Protein AF-A0A380P9A2-F1 (afdb_monomer_lite)

pLDDT: mean 76.88, std 15.72, range [39.28, 92.31]

Sequence (111 aa):
MNQDIEVSKNNRIVGNEVVVRAFFMQLMRYYHAQIETTIIQSTPQDHLVTDQLVDKLLDIYGLTQDMTNERVISLQVLIWLIRVQNGHYLHDQDLPHIWLMQPTGLRPINN

Structure (mmCIF, N/CA/C/O backbone):
data_AF-A0A380P9A2-F1
#
_entry.id   AF-A0A380P9A2-F1
#
loop_
_atom_site.group_PDB
_atom_site.id
_atom_site.type_symbol
_atom_site.label_atom_id
_atom_site.label_alt_id
_atom_site.label_comp_id
_atom_site.label_asym_id
_atom_site.label_entity_id
_atom_site.label_seq_id
_atom_site.pdbx_PDB_ins_code
_atom_site.Cartn_x
_atom_site.Cartn_y
_atom_site.Cartn_z
_atom_site.occupancy
_atom_site.B_iso_or_equiv
_atom_site.auth_seq_id
_atom_site.auth_comp_id
_atom_site.auth_asym_id
_atom_site.auth_atom_id
_atom_site.pdbx_PDB_model_num
ATOM 1 N N . MET A 1 1 ? 19.191 -15.157 -10.981 1.00 39.28 1 MET A N 1
ATOM 2 C CA . MET A 1 1 ? 19.409 -14.283 -9.811 1.00 39.28 1 MET A CA 1
ATOM 3 C C . MET A 1 1 ? 18.036 -13.796 -9.384 1.00 39.28 1 MET A C 1
ATOM 5 O O . MET A 1 1 ? 17.404 -13.127 -10.184 1.00 39.28 1 MET A O 1
ATOM 9 N N . ASN A 1 2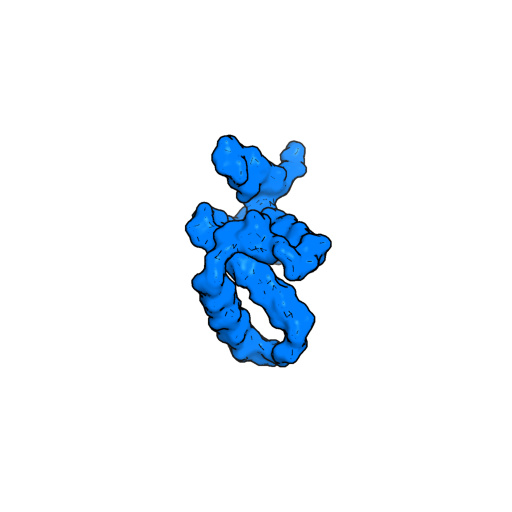 ? 17.549 -14.221 -8.212 1.00 47.56 2 ASN A N 1
ATOM 10 C CA . ASN A 1 2 ? 16.294 -13.740 -7.620 1.00 47.56 2 ASN A CA 1
ATOM 11 C C . ASN A 1 2 ? 16.520 -12.319 -7.110 1.00 47.56 2 ASN A C 1
ATOM 13 O O . ASN A 1 2 ? 17.111 -12.147 -6.044 1.00 47.56 2 ASN A O 1
ATOM 17 N N . GLN A 1 3 ? 16.108 -11.312 -7.868 1.00 55.16 3 GLN A N 1
ATOM 18 C CA . GLN A 1 3 ? 15.928 -9.977 -7.311 1.00 55.16 3 GLN A CA 1
ATOM 19 C C . GLN A 1 3 ? 14.428 -9.717 -7.258 1.00 55.16 3 GLN A C 1
ATOM 21 O O . GLN A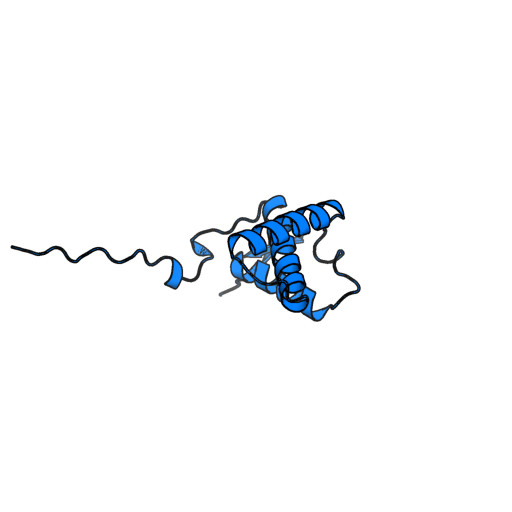 1 3 ? 13.812 -9.339 -8.244 1.00 55.16 3 GLN A O 1
ATOM 26 N N . ASP A 1 4 ? 13.835 -9.988 -6.095 1.00 77.75 4 ASP A N 1
ATOM 27 C CA . ASP A 1 4 ? 12.395 -9.814 -5.872 1.00 77.75 4 ASP A CA 1
ATOM 28 C C . ASP A 1 4 ? 11.993 -8.325 -5.805 1.00 77.75 4 ASP A C 1
ATOM 30 O O . ASP A 1 4 ? 10.808 -7.999 -5.895 1.00 77.75 4 ASP A O 1
ATOM 34 N N . ILE A 1 5 ? 12.976 -7.421 -5.665 1.00 86.19 5 ILE A N 1
ATOM 35 C CA . ILE A 1 5 ? 12.826 -5.960 -5.660 1.00 86.19 5 ILE A CA 1
ATOM 36 C C . ILE A 1 5 ? 13.978 -5.314 -6.442 1.00 86.19 5 ILE A C 1
ATOM 38 O O . ILE A 1 5 ? 15.144 -5.650 -6.236 1.00 86.19 5 ILE A O 1
ATOM 42 N N . GLU A 1 6 ? 13.652 -4.315 -7.261 1.00 89.06 6 GLU A N 1
ATOM 43 C CA . GLU A 1 6 ? 14.584 -3.511 -8.048 1.00 89.06 6 GLU A CA 1
ATOM 44 C C . GLU A 1 6 ? 14.209 -2.016 -8.023 1.00 89.06 6 GLU A C 1
ATOM 46 O O . GLU A 1 6 ? 13.062 -1.635 -7.770 1.00 89.06 6 GLU A O 1
ATOM 51 N N . VAL A 1 7 ? 15.178 -1.146 -8.335 1.00 86.50 7 VAL A N 1
ATOM 52 C CA . VAL A 1 7 ? 14.937 0.283 -8.588 1.00 86.50 7 VAL A CA 1
ATOM 53 C C . VAL A 1 7 ? 14.977 0.526 -10.093 1.00 86.50 7 VAL A C 1
ATOM 55 O O . VAL A 1 7 ? 16.009 0.376 -10.744 1.00 86.50 7 VAL A O 1
ATOM 58 N N . SER A 1 8 ? 13.836 0.910 -10.653 1.00 83.88 8 SER A N 1
ATOM 59 C CA . SER A 1 8 ? 13.704 1.241 -12.071 1.00 83.88 8 SER A CA 1
ATOM 60 C C . SER A 1 8 ? 14.445 2.534 -12.440 1.00 83.88 8 SER A C 1
ATOM 62 O O . SER A 1 8 ? 14.745 3.373 -11.592 1.00 83.88 8 SER A O 1
ATOM 64 N N . LYS A 1 9 ? 14.645 2.758 -13.746 1.00 82.75 9 LYS A N 1
ATOM 65 C CA . LYS A 1 9 ? 15.294 3.966 -14.300 1.00 82.75 9 LYS A CA 1
ATOM 66 C C . LYS A 1 9 ? 14.618 5.286 -13.907 1.00 82.75 9 LYS A C 1
ATOM 68 O O . LYS A 1 9 ? 15.258 6.328 -13.946 1.00 82.75 9 LYS A O 1
ATOM 73 N N . ASN A 1 10 ? 13.344 5.236 -13.518 1.00 80.88 10 ASN A N 1
ATOM 74 C CA . ASN A 1 10 ? 12.575 6.398 -13.072 1.00 80.88 10 ASN A CA 1
ATOM 75 C C . ASN A 1 10 ? 12.583 6.544 -11.540 1.00 80.88 10 ASN A C 1
ATOM 77 O O . ASN A 1 10 ? 11.677 7.160 -10.984 1.00 80.88 10 ASN A O 1
ATOM 81 N N . ASN A 1 11 ? 13.558 5.934 -10.856 1.00 80.56 11 ASN A N 1
ATOM 82 C CA . ASN A 1 11 ? 13.687 5.903 -9.397 1.00 80.56 11 ASN A CA 1
ATOM 83 C C . ASN A 1 11 ? 12.449 5.345 -8.675 1.00 80.56 11 ASN A C 1
ATOM 85 O O . ASN A 1 11 ? 12.128 5.758 -7.563 1.00 80.56 11 ASN A O 1
ATOM 89 N N . ARG A 1 12 ? 11.741 4.396 -9.301 1.00 82.00 12 ARG A N 1
ATOM 90 C CA . ARG A 1 12 ? 10.607 3.691 -8.678 1.00 82.00 12 ARG A CA 1
ATOM 91 C C . ARG A 1 12 ? 11.018 2.303 -8.226 1.00 82.00 12 ARG A C 1
ATOM 93 O O . ARG A 1 12 ? 11.682 1.605 -8.991 1.00 82.00 12 ARG A O 1
ATOM 100 N N . ILE A 1 13 ? 10.551 1.900 -7.050 1.00 86.88 13 ILE A N 1
ATOM 101 C CA . ILE A 1 13 ? 10.692 0.532 -6.545 1.00 86.88 13 ILE A CA 1
ATOM 102 C C . ILE A 1 13 ? 9.674 -0.368 -7.258 1.00 86.88 13 ILE A C 1
ATOM 104 O O . ILE A 1 13 ? 8.464 -0.110 -7.209 1.00 86.88 13 ILE A O 1
ATOM 108 N N . VAL A 1 14 ? 10.175 -1.400 -7.932 1.00 87.81 14 VAL A N 1
ATOM 109 C CA . VAL A 1 14 ? 9.417 -2.384 -8.720 1.00 87.81 14 VAL A CA 1
ATOM 110 C C . VAL A 1 14 ? 9.867 -3.796 -8.353 1.00 87.81 14 VAL A C 1
ATOM 112 O O . VAL A 1 14 ? 10.926 -3.966 -7.759 1.00 87.81 14 VAL A O 1
ATOM 115 N N . GLY A 1 15 ? 9.073 -4.807 -8.683 1.00 89.81 15 GLY A N 1
ATOM 116 C CA . GLY A 1 15 ? 9.377 -6.198 -8.363 1.00 89.81 15 GLY A CA 1
ATOM 117 C C . GLY A 1 15 ? 8.100 -6.986 -8.120 1.00 89.81 15 GLY A C 1
ATOM 118 O O . GLY A 1 15 ? 7.024 -6.554 -8.534 1.00 89.81 15 GLY A O 1
ATOM 119 N N . ASN A 1 16 ? 8.219 -8.112 -7.422 1.00 91.94 16 ASN A N 1
ATOM 120 C CA . ASN A 1 16 ? 7.057 -8.858 -6.949 1.00 91.94 16 ASN A CA 1
ATOM 121 C C . ASN A 1 16 ? 6.273 -7.987 -5.953 1.00 91.94 16 ASN A C 1
ATOM 123 O O . ASN A 1 16 ? 6.817 -7.576 -4.923 1.00 91.94 16 ASN A O 1
ATOM 127 N N . GLU A 1 17 ? 4.997 -7.702 -6.224 1.00 92.00 17 GLU A N 1
ATOM 128 C CA . GLU A 1 17 ? 4.261 -6.728 -5.409 1.00 92.00 17 GLU A CA 1
ATOM 129 C C . GLU A 1 17 ? 3.984 -7.186 -3.974 1.00 92.00 17 GLU A C 1
ATOM 131 O O . 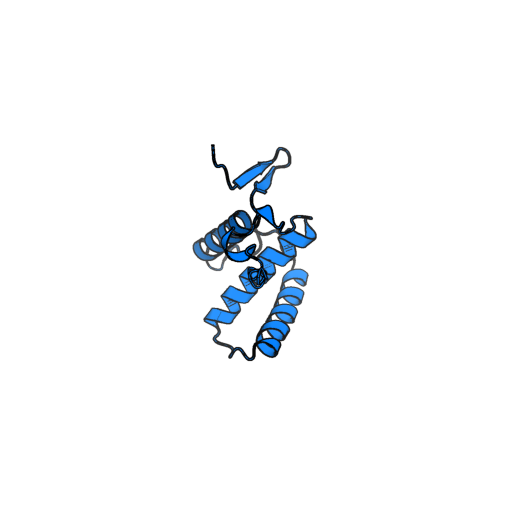GLU A 1 17 ? 3.889 -6.340 -3.082 1.00 92.00 17 GLU A O 1
ATOM 136 N N . VAL A 1 18 ? 3.904 -8.493 -3.699 1.00 90.75 18 VAL A N 1
ATOM 137 C CA . VAL A 1 18 ? 3.821 -8.991 -2.314 1.00 90.75 18 VAL A CA 1
ATOM 138 C C . VAL A 1 18 ? 5.090 -8.611 -1.558 1.00 90.75 18 VAL A C 1
ATOM 140 O O . VAL A 1 18 ? 5.019 -8.070 -0.450 1.00 90.75 18 VAL A O 1
ATOM 143 N N . VAL A 1 19 ? 6.248 -8.841 -2.177 1.00 90.69 19 VAL A N 1
ATOM 144 C CA . VAL A 1 19 ? 7.557 -8.564 -1.577 1.00 90.69 19 VAL A CA 1
ATOM 145 C C . VAL A 1 19 ? 7.785 -7.058 -1.431 1.00 90.69 19 VAL A C 1
ATOM 147 O O . VAL A 1 19 ? 8.206 -6.605 -0.367 1.00 90.69 19 VAL A O 1
ATOM 150 N N . VAL A 1 20 ? 7.420 -6.255 -2.435 1.00 90.69 20 VAL A N 1
ATOM 151 C CA . VAL A 1 20 ? 7.526 -4.788 -2.373 1.00 90.69 20 VAL A CA 1
ATOM 152 C C . VAL A 1 20 ? 6.630 -4.201 -1.275 1.00 90.69 20 VAL A C 1
ATOM 154 O O . VAL A 1 20 ? 7.083 -3.369 -0.486 1.00 90.69 20 VAL A O 1
ATOM 157 N N . ARG A 1 21 ? 5.370 -4.641 -1.164 1.00 91.00 21 ARG A N 1
ATOM 158 C CA . ARG A 1 21 ? 4.459 -4.179 -0.098 1.00 91.00 21 ARG A CA 1
ATOM 159 C C . ARG A 1 21 ? 4.980 -4.562 1.288 1.00 91.00 21 ARG A C 1
ATOM 161 O O . ARG A 1 21 ? 4.938 -3.737 2.200 1.00 91.00 21 ARG A O 1
ATOM 168 N N . ALA A 1 22 ? 5.507 -5.777 1.446 1.00 89.75 22 ALA A N 1
ATOM 169 C CA . ALA A 1 22 ? 6.123 -6.222 2.694 1.00 89.75 22 ALA A CA 1
ATOM 170 C C . ALA A 1 22 ? 7.379 -5.406 3.045 1.00 89.75 22 ALA A C 1
ATOM 172 O O . ALA A 1 22 ? 7.567 -5.044 4.206 1.00 89.75 22 ALA A O 1
ATOM 173 N N . PHE A 1 23 ? 8.202 -5.062 2.051 1.00 88.56 23 PHE A N 1
ATOM 174 C CA . PHE A 1 23 ? 9.360 -4.188 2.231 1.00 88.56 23 PHE A CA 1
ATOM 175 C C . PHE A 1 23 ? 8.955 -2.825 2.805 1.00 88.56 23 PHE A C 1
ATOM 177 O O . PHE A 1 23 ? 9.503 -2.415 3.829 1.00 88.56 23 PHE A O 1
ATOM 184 N N . PHE A 1 24 ? 7.948 -2.162 2.223 1.00 86.94 24 PHE A N 1
ATOM 185 C CA . PHE A 1 24 ? 7.444 -0.895 2.763 1.00 86.94 24 PHE A CA 1
ATOM 186 C C . PHE A 1 24 ? 6.877 -1.055 4.177 1.00 86.94 24 PHE A C 1
ATOM 188 O O . PHE A 1 24 ? 7.202 -0.248 5.042 1.00 86.94 24 PHE A O 1
ATOM 195 N N . MET A 1 25 ? 6.110 -2.115 4.455 1.00 87.50 25 MET A N 1
ATOM 196 C CA . MET A 1 25 ? 5.603 -2.375 5.810 1.00 87.50 25 MET A CA 1
ATOM 197 C C . MET A 1 25 ? 6.733 -2.448 6.841 1.00 87.50 25 MET A C 1
ATOM 199 O O . MET A 1 25 ? 6.638 -1.833 7.903 1.00 87.50 25 MET A O 1
ATOM 203 N N . GLN A 1 26 ? 7.812 -3.177 6.543 1.00 85.62 26 GLN A N 1
ATOM 204 C CA . GLN A 1 26 ? 8.928 -3.314 7.483 1.00 85.62 26 GLN A CA 1
ATOM 205 C C . GLN A 1 26 ? 9.713 -2.018 7.648 1.00 85.62 26 GLN A C 1
ATOM 207 O O . GLN A 1 26 ? 10.077 -1.666 8.769 1.00 85.62 26 GLN A O 1
ATOM 212 N N . LEU A 1 27 ? 9.928 -1.288 6.555 1.00 82.75 27 LEU A N 1
ATOM 213 C CA . LEU A 1 27 ? 10.588 0.010 6.592 1.00 82.75 27 LEU A CA 1
ATOM 214 C C . LEU A 1 27 ? 9.816 0.979 7.504 1.00 82.75 27 LEU A C 1
ATOM 216 O O . LEU A 1 27 ? 10.389 1.571 8.414 1.00 82.75 27 LEU A O 1
ATOM 220 N N . MET A 1 28 ? 8.499 1.074 7.330 1.00 78.69 28 MET A N 1
ATOM 221 C CA . MET A 1 28 ? 7.646 1.980 8.103 1.00 78.69 28 MET A CA 1
ATOM 222 C C . MET A 1 28 ? 7.547 1.590 9.579 1.00 78.69 28 MET A C 1
ATOM 224 O O . MET A 1 28 ? 7.573 2.461 10.447 1.00 78.69 28 MET A O 1
ATOM 228 N N . ARG A 1 29 ? 7.510 0.286 9.887 1.00 76.75 29 ARG A N 1
ATOM 229 C CA . ARG A 1 29 ? 7.607 -0.191 11.275 1.00 76.75 29 ARG A CA 1
ATOM 230 C C . ARG A 1 29 ? 8.954 0.161 11.901 1.00 76.75 29 ARG A C 1
ATOM 232 O O . ARG A 1 29 ? 8.988 0.515 13.068 1.00 76.75 29 ARG A O 1
ATOM 239 N N . TYR A 1 30 ? 10.056 0.095 11.156 1.00 72.81 30 TYR A N 1
ATOM 240 C CA . TYR A 1 30 ? 11.384 0.405 11.693 1.00 72.81 30 TYR A CA 1
ATOM 241 C 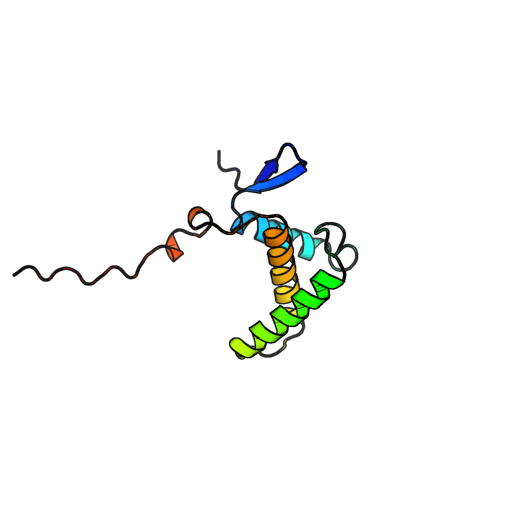C . TYR A 1 30 ? 11.569 1.899 12.006 1.00 72.81 30 TYR A C 1
ATOM 243 O O . TYR A 1 30 ? 12.153 2.245 13.030 1.00 72.81 30 TYR A O 1
ATOM 251 N N . TYR A 1 31 ? 11.034 2.791 11.167 1.00 67.00 31 TYR A N 1
ATOM 252 C CA . TYR A 1 31 ? 11.165 4.247 11.329 1.00 67.00 31 TYR A CA 1
ATOM 253 C C . TYR A 1 31 ? 10.091 4.898 12.226 1.00 67.00 31 TYR A C 1
ATOM 255 O O . TYR A 1 31 ? 9.937 6.117 12.177 1.00 67.00 31 TYR A O 1
ATOM 263 N N . HIS A 1 32 ? 9.368 4.102 13.029 1.00 56.06 32 HIS A N 1
ATOM 264 C CA . HIS A 1 32 ? 8.345 4.490 14.016 1.00 56.06 32 HIS A CA 1
ATOM 265 C C . HIS A 1 32 ? 8.112 6.015 14.203 1.00 56.06 32 HIS A C 1
ATOM 267 O O . HIS A 1 32 ? 8.879 6.709 14.870 1.00 56.06 32 HIS A O 1
ATOM 273 N N . ALA A 1 33 ? 6.963 6.494 13.710 1.00 51.56 33 ALA A N 1
ATOM 274 C CA . ALA A 1 33 ? 6.206 7.649 14.218 1.00 51.56 33 ALA A CA 1
ATOM 275 C C . ALA A 1 33 ? 6.658 9.101 13.925 1.00 51.56 33 ALA A C 1
ATOM 277 O O . ALA A 1 33 ? 5.952 10.012 14.351 1.00 51.56 33 ALA A O 1
ATOM 278 N N . GLN A 1 34 ? 7.740 9.382 13.186 1.00 46.16 34 GLN A N 1
ATOM 279 C CA . GLN A 1 34 ? 8.065 10.783 12.809 1.00 46.16 34 GLN A CA 1
ATOM 280 C C . GLN A 1 34 ? 8.130 11.068 11.302 1.00 46.16 34 GLN A C 1
ATOM 282 O O . GLN A 1 34 ? 8.110 12.231 10.908 1.00 46.16 34 GLN A O 1
ATOM 287 N N . ILE A 1 35 ? 8.172 10.037 10.451 1.00 50.16 35 ILE A N 1
ATOM 288 C CA . ILE A 1 35 ? 8.373 10.181 8.996 1.00 50.16 35 ILE A CA 1
ATOM 289 C C . ILE A 1 35 ? 7.366 9.300 8.224 1.00 50.16 35 ILE A C 1
ATOM 291 O O . ILE A 1 35 ? 7.669 8.734 7.176 1.00 50.16 35 ILE A O 1
ATOM 295 N N . GLU A 1 36 ? 6.145 9.145 8.751 1.00 49.34 36 GLU A N 1
ATOM 296 C CA . GLU A 1 36 ? 5.111 8.282 8.147 1.00 49.34 36 GLU A CA 1
ATOM 297 C C . GLU A 1 36 ? 4.655 8.737 6.745 1.00 49.34 36 GLU A C 1
ATOM 299 O O . GLU A 1 36 ? 4.091 7.950 5.993 1.00 49.34 36 GLU A O 1
ATOM 304 N N . THR A 1 37 ? 4.944 9.978 6.348 1.00 50.38 37 THR A N 1
ATOM 305 C CA . THR A 1 37 ? 4.451 10.570 5.090 1.00 50.38 37 THR A CA 1
ATOM 306 C C . THR A 1 37 ? 5.541 10.867 4.062 1.00 50.38 37 THR A C 1
ATOM 308 O O . THR A 1 37 ? 5.249 11.308 2.953 1.00 50.38 37 THR A O 1
ATOM 311 N N . THR A 1 38 ? 6.822 10.686 4.407 1.00 52.97 38 THR A N 1
ATOM 312 C CA . THR A 1 38 ? 7.923 11.082 3.504 1.00 52.97 38 THR A CA 1
ATOM 313 C C . THR A 1 38 ? 8.424 9.922 2.653 1.00 52.97 38 THR A C 1
ATOM 315 O O . THR A 1 38 ? 8.897 10.136 1.539 1.00 52.97 38 THR A O 1
ATOM 318 N N . ILE A 1 39 ? 8.312 8.691 3.159 1.00 58.78 39 ILE A N 1
ATOM 319 C CA . ILE A 1 39 ? 8.751 7.486 2.444 1.00 58.78 39 ILE A CA 1
ATOM 320 C C . ILE A 1 39 ? 7.669 7.030 1.462 1.00 58.78 39 ILE A C 1
ATOM 322 O O . ILE A 1 39 ? 7.940 6.791 0.286 1.00 58.78 39 ILE A O 1
ATOM 326 N N . ILE A 1 40 ? 6.436 6.922 1.947 1.00 66.19 40 ILE A N 1
ATOM 327 C CA . ILE A 1 40 ? 5.259 6.710 1.119 1.00 66.19 40 ILE A CA 1
ATOM 328 C C . ILE A 1 40 ? 4.715 8.111 0.911 1.00 66.19 40 ILE A C 1
ATOM 330 O O . ILE A 1 40 ? 4.289 8.723 1.880 1.00 66.19 40 ILE A O 1
ATOM 334 N N . GLN A 1 41 ? 4.820 8.654 -0.297 1.00 72.25 41 GLN A N 1
ATOM 335 C CA . GLN A 1 41 ? 4.390 10.017 -0.622 1.00 72.25 41 GLN A CA 1
ATOM 336 C C . GLN A 1 41 ? 2.853 10.143 -0.532 1.00 72.25 41 GLN A C 1
ATOM 338 O O . GLN A 1 41 ? 2.184 10.289 -1.550 1.00 72.25 41 GLN A O 1
ATOM 343 N N . SER A 1 42 ? 2.291 10.012 0.671 1.00 77.88 42 SER A N 1
ATOM 344 C CA . SER A 1 42 ? 0.861 10.040 0.958 1.00 77.88 42 SER A CA 1
ATOM 345 C C . SER A 1 42 ? 0.396 11.454 1.276 1.00 77.88 42 SER A C 1
ATOM 347 O O . SER A 1 42 ? 1.125 12.286 1.823 1.00 77.88 42 SER A O 1
ATOM 349 N N . THR A 1 43 ? -0.857 11.732 0.937 1.00 84.81 43 THR A N 1
ATOM 350 C CA . THR A 1 43 ? -1.536 12.986 1.258 1.00 84.81 43 THR A CA 1
ATOM 351 C C . THR A 1 43 ? -2.478 12.799 2.451 1.00 84.81 43 THR A C 1
ATOM 353 O O . THR A 1 43 ? -2.916 11.679 2.716 1.00 84.81 43 THR A O 1
ATOM 356 N N . PRO A 1 44 ? -2.887 13.875 3.152 1.00 84.81 44 PRO A N 1
ATOM 357 C CA . PRO A 1 44 ? -3.922 13.788 4.189 1.00 84.81 44 PRO A CA 1
ATOM 358 C C . PRO A 1 44 ? -5.228 13.142 3.701 1.00 84.81 44 PRO A C 1
ATOM 360 O O . PRO A 1 44 ? -5.911 12.469 4.468 1.00 84.81 44 PRO A O 1
ATOM 363 N N . GLN A 1 45 ? -5.558 13.305 2.415 1.00 88.56 45 GLN A N 1
ATOM 364 C CA . GLN A 1 45 ? -6.723 12.663 1.814 1.00 88.56 45 GLN A CA 1
ATOM 365 C C . GLN A 1 45 ? -6.564 11.138 1.741 1.00 88.56 45 GLN A C 1
ATOM 367 O O . GLN A 1 45 ? -7.536 10.421 1.965 1.00 88.56 45 GLN A O 1
ATOM 372 N N . ASP A 1 46 ? -5.359 10.632 1.473 1.00 89.06 46 ASP A N 1
ATOM 373 C CA . ASP A 1 46 ? -5.096 9.189 1.441 1.00 89.06 46 ASP A CA 1
ATOM 374 C C . ASP A 1 46 ? -5.243 8.562 2.829 1.00 89.06 46 ASP A C 1
ATOM 376 O O . ASP A 1 46 ? -5.757 7.452 2.945 1.00 89.06 46 ASP A O 1
ATOM 380 N N . HIS A 1 47 ? -4.870 9.290 3.885 1.00 86.62 47 HIS A N 1
ATOM 381 C CA . HIS A 1 47 ? -5.116 8.865 5.265 1.00 86.62 47 HIS A CA 1
ATOM 382 C C . HIS A 1 47 ? -6.619 8.787 5.568 1.00 86.62 47 HIS A C 1
ATOM 384 O O . HIS A 1 47 ? -7.087 7.748 6.016 1.00 86.62 47 HIS A O 1
ATOM 390 N N . LEU A 1 48 ? -7.400 9.812 5.203 1.00 89.81 48 LEU A N 1
ATOM 391 C CA . LEU A 1 48 ? -8.860 9.789 5.376 1.00 89.81 48 LEU A CA 1
ATOM 392 C C . LEU A 1 48 ?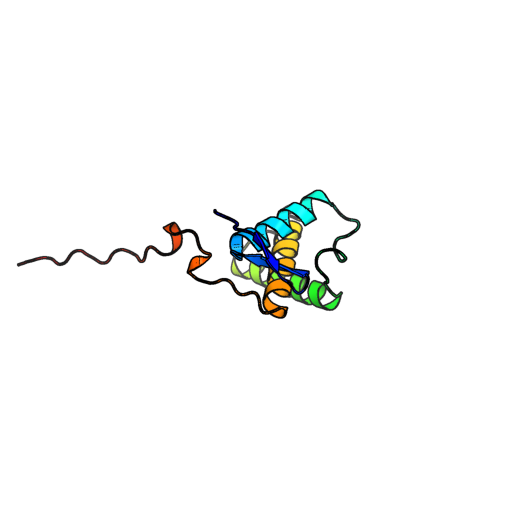 -9.529 8.624 4.631 1.00 89.81 48 LEU A C 1
ATOM 394 O O . LEU A 1 48 ? -10.433 7.980 5.158 1.00 89.81 48 LEU A O 1
ATOM 398 N N . VAL A 1 49 ? -9.099 8.349 3.397 1.00 91.25 49 VAL A N 1
ATOM 399 C CA . VAL A 1 49 ? -9.608 7.212 2.613 1.00 91.25 49 VAL A CA 1
ATOM 400 C C . VAL A 1 49 ? -9.192 5.885 3.248 1.00 91.25 49 VAL A C 1
ATOM 402 O O . VAL A 1 49 ? -9.993 4.953 3.285 1.00 91.25 49 VAL A O 1
ATOM 405 N N . THR A 1 50 ? -7.964 5.800 3.760 1.00 90.81 50 THR A N 1
ATOM 406 C CA . THR A 1 50 ? -7.457 4.617 4.464 1.00 90.81 50 THR A CA 1
ATOM 407 C C . THR A 1 50 ? -8.310 4.313 5.687 1.00 90.81 50 THR A C 1
ATOM 409 O O . THR A 1 50 ? -8.796 3.192 5.797 1.00 90.81 50 THR A O 1
ATOM 412 N N . ASP A 1 51 ? -8.567 5.300 6.545 1.00 89.56 51 ASP A N 1
ATOM 413 C CA . ASP A 1 51 ? -9.362 5.118 7.764 1.00 89.56 51 ASP A CA 1
ATOM 414 C C . ASP A 1 51 ? -10.772 4.601 7.429 1.00 89.56 51 ASP A C 1
ATOM 416 O O . ASP A 1 51 ? -11.222 3.590 7.964 1.00 89.56 51 ASP A O 1
ATOM 420 N N . GLN A 1 52 ? -11.425 5.196 6.423 1.00 91.50 52 GLN A N 1
ATOM 421 C CA . GLN A 1 52 ? -12.740 4.743 5.950 1.00 91.50 52 GLN A CA 1
ATOM 422 C C . GLN A 1 52 ? -12.739 3.309 5.401 1.00 91.50 52 GLN A C 1
ATOM 424 O O . GLN A 1 52 ? -13.751 2.609 5.489 1.00 91.50 52 GLN A O 1
ATOM 429 N N . LEU A 1 53 ? -11.648 2.878 4.762 1.00 91.12 53 LEU A N 1
ATOM 430 C CA . LEU A 1 53 ? -11.508 1.508 4.268 1.00 91.12 53 LEU A CA 1
ATOM 431 C C . LEU A 1 53 ? -11.280 0.529 5.419 1.00 91.12 53 LEU A C 1
ATOM 433 O O . LEU A 1 53 ? -11.868 -0.551 5.413 1.00 91.12 53 LEU A O 1
ATOM 437 N N . VAL A 1 54 ? -10.458 0.904 6.397 1.00 90.19 54 VAL A N 1
ATOM 438 C CA . VAL A 1 54 ? -10.157 0.085 7.575 1.00 90.19 54 VAL A CA 1
ATOM 439 C C . VAL A 1 54 ? -11.417 -0.137 8.400 1.00 90.19 54 VAL A C 1
ATOM 441 O O . VAL A 1 54 ? -11.734 -1.288 8.684 1.00 90.19 54 VAL A O 1
ATOM 444 N N . ASP A 1 55 ? -12.190 0.914 8.677 1.00 89.94 55 ASP A N 1
ATOM 445 C CA . ASP A 1 55 ? -13.459 0.811 9.407 1.00 89.94 55 ASP A CA 1
ATOM 446 C C . ASP A 1 55 ? -14.413 -0.193 8.747 1.00 89.94 55 ASP A C 1
ATOM 448 O O . ASP A 1 55 ? -14.960 -1.080 9.403 1.00 89.94 55 ASP A O 1
ATOM 452 N N . LYS A 1 56 ? -14.556 -0.115 7.418 1.00 89.50 56 LYS A N 1
ATOM 453 C CA . LYS A 1 56 ? -15.382 -1.059 6.650 1.00 89.50 56 LYS A CA 1
ATOM 454 C C . LYS A 1 56 ? -14.846 -2.485 6.709 1.00 89.50 56 LYS A C 1
ATOM 456 O O . LYS A 1 56 ? -15.631 -3.424 6.773 1.00 89.50 56 LYS A O 1
ATOM 461 N N . LEU A 1 57 ? -13.527 -2.669 6.648 1.00 87.31 57 LEU A N 1
ATOM 462 C CA . LEU A 1 57 ? -12.917 -3.996 6.734 1.00 87.31 57 LEU A CA 1
ATOM 463 C C . LEU A 1 57 ? -13.143 -4.617 8.114 1.00 87.31 57 LEU A C 1
ATOM 465 O O . LEU A 1 57 ? -13.519 -5.784 8.198 1.00 87.31 57 LEU A O 1
ATOM 469 N N . LEU A 1 58 ? -12.950 -3.848 9.185 1.00 86.00 58 LEU A N 1
ATOM 470 C CA . LEU A 1 58 ? -13.171 -4.323 10.550 1.00 86.00 58 LEU A CA 1
ATOM 471 C C . LEU A 1 58 ? -14.633 -4.731 10.770 1.00 86.00 58 LEU A C 1
ATOM 473 O O . LEU A 1 58 ? -14.876 -5.797 11.336 1.00 86.00 58 LEU A O 1
ATOM 477 N N . ASP A 1 59 ? -15.579 -3.943 10.252 1.00 87.62 59 ASP A N 1
ATOM 478 C CA . ASP A 1 59 ? -17.014 -4.246 10.289 1.00 87.62 59 ASP A CA 1
ATOM 479 C C . ASP A 1 59 ? -17.353 -5.545 9.534 1.00 87.62 59 ASP A C 1
ATOM 481 O O . ASP A 1 59 ? -17.953 -6.457 10.103 1.00 87.62 59 ASP A O 1
ATOM 485 N N . ILE A 1 60 ? -16.881 -5.695 8.287 1.00 87.62 60 ILE A N 1
ATOM 486 C CA . ILE A 1 60 ? -17.134 -6.886 7.450 1.00 87.62 60 ILE A CA 1
ATOM 487 C C . ILE A 1 60 ? -16.646 -8.176 8.119 1.00 87.62 60 ILE A C 1
ATOM 489 O O . ILE A 1 60 ? -17.317 -9.207 8.042 1.00 87.62 60 ILE A O 1
ATOM 493 N N . TYR A 1 61 ? -15.469 -8.139 8.746 1.00 83.50 61 TYR A N 1
ATOM 494 C CA . TYR A 1 61 ? -14.853 -9.321 9.352 1.00 83.50 61 TYR A CA 1
ATOM 495 C C . TYR A 1 61 ? -15.180 -9.488 10.843 1.00 83.50 61 TYR A C 1
ATOM 497 O O . TYR A 1 61 ? -14.697 -10.439 11.460 1.00 83.50 61 TYR A O 1
ATOM 505 N N . GLY A 1 62 ? -15.993 -8.598 11.426 1.00 82.19 62 GLY A N 1
ATOM 506 C CA . GLY A 1 62 ? -16.345 -8.630 12.848 1.00 82.19 62 GLY A CA 1
ATOM 507 C C . GLY A 1 62 ? -15.125 -8.548 13.771 1.00 82.19 62 GLY A C 1
ATOM 508 O O . GLY A 1 62 ? -15.111 -9.167 14.837 1.00 82.19 62 GLY A O 1
ATOM 509 N N . LEU A 1 63 ? -14.073 -7.844 13.345 1.00 80.06 63 LEU A N 1
ATOM 510 C CA . LEU A 1 63 ? -12.827 -7.729 14.097 1.00 80.06 63 LEU A CA 1
ATOM 511 C C . LEU A 1 63 ? -12.968 -6.648 15.171 1.00 80.06 63 LEU A C 1
ATOM 513 O O . LEU A 1 63 ? -13.348 -5.514 14.893 1.00 80.06 63 LEU A O 1
ATOM 517 N N . THR A 1 64 ? -12.628 -6.988 16.412 1.00 72.06 64 THR A N 1
ATOM 518 C CA . THR A 1 64 ? -12.610 -6.022 17.516 1.00 72.06 64 THR A CA 1
ATOM 519 C C . THR A 1 64 ? -11.452 -5.039 17.353 1.00 72.06 64 THR A C 1
ATOM 521 O O . THR A 1 64 ? -10.322 -5.462 17.097 1.00 72.06 64 THR A O 1
ATOM 524 N N . GLN A 1 65 ? -11.719 -3.746 17.561 1.00 63.81 65 GLN A N 1
ATOM 525 C CA . GLN A 1 65 ? -10.725 -2.668 17.565 1.00 63.81 65 GLN A CA 1
ATOM 526 C C . GLN A 1 65 ? -9.723 -2.840 18.722 1.00 63.81 65 GLN A C 1
ATOM 528 O O . GLN A 1 65 ? -9.890 -2.295 19.811 1.00 63.81 65 GLN A O 1
ATOM 533 N N . ASP A 1 66 ? -8.666 -3.616 18.499 1.00 73.56 66 ASP A N 1
ATOM 534 C CA . ASP A 1 66 ? -7.420 -3.465 19.249 1.00 73.56 66 ASP A CA 1
ATOM 535 C C . ASP A 1 66 ? -6.587 -2.388 18.545 1.00 73.56 66 ASP A C 1
ATOM 537 O O . ASP A 1 66 ? -6.216 -2.549 17.379 1.00 73.56 66 ASP A O 1
ATOM 541 N N . MET A 1 67 ? -6.276 -1.304 19.261 1.00 61.62 67 MET A N 1
ATOM 542 C CA . MET A 1 67 ? -5.512 -0.159 18.752 1.00 61.62 67 MET A CA 1
ATOM 543 C C . MET A 1 67 ? -4.188 -0.551 18.078 1.00 61.62 67 MET A C 1
ATOM 545 O O . MET A 1 67 ? -3.710 0.158 17.189 1.00 61.62 67 MET A O 1
ATOM 549 N N . THR A 1 68 ? -3.565 -1.656 18.499 1.00 66.06 68 THR A N 1
ATOM 550 C CA . THR A 1 68 ? -2.312 -2.125 17.889 1.00 66.06 68 THR A CA 1
ATOM 551 C C . THR A 1 68 ? -2.562 -2.751 16.519 1.00 66.06 68 THR A C 1
ATOM 553 O O . THR A 1 68 ? -1.810 -2.495 15.578 1.00 66.06 68 THR A O 1
ATOM 556 N N . ASN A 1 69 ? -3.638 -3.530 16.386 1.00 70.25 69 ASN A N 1
ATOM 557 C CA . ASN A 1 69 ? -4.017 -4.165 15.126 1.00 70.25 69 ASN A CA 1
ATOM 558 C C . ASN A 1 69 ? -4.534 -3.129 14.131 1.00 70.25 69 ASN A C 1
ATOM 560 O O . ASN A 1 69 ? -4.161 -3.178 12.964 1.00 70.25 69 ASN A O 1
ATOM 564 N N . GLU A 1 70 ? -5.310 -2.152 14.599 1.00 75.94 70 GLU A N 1
ATOM 565 C CA . GLU A 1 70 ? -5.842 -1.078 13.761 1.00 75.94 70 GLU A CA 1
ATOM 566 C C . GLU A 1 70 ? -4.719 -0.297 13.075 1.00 75.94 70 GLU A C 1
ATOM 568 O O . GLU A 1 70 ? -4.696 -0.212 11.854 1.00 75.94 70 GLU A O 1
ATOM 573 N N . ARG A 1 71 ? -3.703 0.160 13.819 1.00 78.81 71 ARG A N 1
ATOM 574 C CA . ARG A 1 71 ? -2.566 0.890 13.228 1.00 78.81 71 ARG A CA 1
ATOM 575 C C . ARG A 1 71 ? -1.804 0.080 12.183 1.00 78.81 71 ARG A C 1
ATOM 577 O O . ARG A 1 71 ? -1.377 0.629 11.169 1.00 78.81 71 ARG A O 1
ATOM 584 N N . VAL A 1 72 ? -1.611 -1.217 12.424 1.00 82.94 72 VAL A N 1
ATOM 585 C CA . VAL A 1 72 ? -0.924 -2.102 11.471 1.00 82.94 72 VAL A CA 1
ATOM 586 C C . VAL A 1 72 ? -1.765 -2.294 10.210 1.00 82.94 72 VAL A C 1
ATOM 588 O O . VAL A 1 72 ? -1.223 -2.212 9.108 1.00 82.94 72 VAL A O 1
ATOM 591 N N . ILE A 1 73 ? -3.073 -2.507 10.364 1.00 85.25 73 ILE A N 1
ATOM 592 C CA . ILE A 1 73 ? -4.008 -2.653 9.246 1.00 85.25 73 ILE A CA 1
ATOM 593 C C . ILE A 1 73 ? -4.079 -1.345 8.451 1.00 85.25 73 ILE A C 1
ATOM 595 O O . ILE A 1 73 ? -3.930 -1.384 7.232 1.00 85.25 73 ILE A O 1
ATOM 599 N N . SER A 1 74 ? -4.204 -0.190 9.110 1.00 87.50 74 SER A N 1
ATOM 600 C CA . SER A 1 74 ? -4.219 1.122 8.453 1.00 87.50 74 SER A CA 1
ATOM 601 C C . SER A 1 74 ? -2.950 1.372 7.653 1.00 87.50 74 SER A C 1
ATOM 603 O O . SER A 1 74 ? -3.021 1.740 6.484 1.00 87.50 74 SER A O 1
ATOM 605 N N . LEU A 1 75 ? -1.777 1.093 8.224 1.00 86.75 75 LEU A N 1
ATOM 606 C CA . LEU A 1 75 ? -0.514 1.233 7.502 1.00 86.75 75 LEU A CA 1
ATOM 607 C C . LEU A 1 75 ? -0.449 0.310 6.275 1.00 86.75 75 LEU A C 1
ATOM 609 O O . LEU A 1 75 ? 0.012 0.717 5.206 1.00 86.75 75 LEU A O 1
ATOM 613 N N . GLN A 1 76 ? -0.942 -0.921 6.409 1.00 89.25 76 GLN A N 1
ATOM 614 C CA . GLN A 1 76 ? -0.978 -1.879 5.311 1.00 89.25 76 GLN A CA 1
ATOM 615 C C . GLN A 1 76 ? -1.915 -1.432 4.187 1.00 89.25 76 GLN A C 1
ATOM 617 O O . GLN A 1 76 ? -1.522 -1.454 3.018 1.00 89.25 76 GLN A O 1
ATOM 622 N N . VAL A 1 77 ? -3.116 -0.972 4.536 1.00 91.38 77 VAL A N 1
ATOM 623 C CA . VAL A 1 77 ? -4.098 -0.439 3.587 1.00 91.38 77 VAL A CA 1
ATOM 624 C C . VAL A 1 77 ? -3.559 0.815 2.897 1.00 91.38 77 VAL A C 1
ATOM 626 O O . VAL A 1 77 ? -3.666 0.913 1.674 1.00 91.38 77 VAL A O 1
ATOM 629 N N . LEU A 1 78 ? -2.903 1.720 3.629 1.00 90.62 78 LEU A N 1
ATOM 630 C CA . LEU A 1 78 ? -2.287 2.922 3.063 1.00 90.62 78 LEU A CA 1
ATOM 631 C C . LEU A 1 78 ? -1.214 2.573 2.025 1.00 90.62 78 LEU A C 1
ATOM 633 O O . LEU A 1 78 ? -1.227 3.105 0.915 1.00 90.62 78 LEU A O 1
ATOM 637 N N . ILE A 1 79 ? -0.309 1.639 2.343 1.00 90.38 79 ILE A N 1
ATOM 638 C CA . ILE A 1 79 ? 0.710 1.170 1.390 1.00 90.38 79 ILE A CA 1
ATOM 639 C C . ILE A 1 79 ? 0.043 0.628 0.128 1.00 90.38 79 ILE A C 1
ATOM 641 O O . ILE A 1 79 ? 0.466 0.946 -0.984 1.00 90.38 79 ILE A O 1
ATOM 645 N N . TRP A 1 80 ? -1.010 -0.175 0.273 1.00 92.06 80 TRP A N 1
ATOM 646 C CA . TRP A 1 80 ? -1.705 -0.756 -0.873 1.00 92.06 80 TRP A CA 1
ATOM 647 C C . TRP A 1 80 ? -2.390 0.304 -1.729 1.00 92.06 80 TRP A C 1
ATOM 649 O O . TRP A 1 80 ? -2.252 0.259 -2.952 1.00 92.06 80 TRP A O 1
ATOM 659 N N . LEU A 1 81 ? -3.071 1.266 -1.103 1.00 91.81 81 LEU A N 1
ATOM 660 C CA . LEU A 1 81 ? -3.734 2.375 -1.783 1.00 91.81 81 LEU A CA 1
ATOM 661 C C . LEU A 1 81 ? -2.740 3.151 -2.651 1.00 91.81 81 LEU A C 1
ATOM 663 O O . LEU A 1 81 ? -2.962 3.303 -3.852 1.00 91.81 81 LEU A O 1
ATOM 667 N N . ILE A 1 82 ? -1.608 3.558 -2.072 1.00 89.62 82 ILE A N 1
ATOM 668 C CA . ILE A 1 82 ? -0.587 4.331 -2.785 1.00 89.62 82 ILE A CA 1
ATOM 669 C C . ILE A 1 82 ? 0.037 3.514 -3.924 1.00 89.62 82 ILE A C 1
ATOM 671 O O . ILE A 1 82 ? 0.250 4.046 -5.017 1.00 89.62 82 ILE A O 1
ATOM 675 N N . ARG A 1 83 ? 0.308 2.214 -3.725 1.00 90.75 83 ARG A N 1
ATOM 676 C CA . ARG A 1 83 ? 0.810 1.342 -4.807 1.00 90.75 83 ARG A CA 1
ATOM 677 C C . ARG A 1 83 ? -0.187 1.276 -5.966 1.00 90.75 83 ARG A C 1
ATOM 679 O O . ARG A 1 83 ? 0.208 1.504 -7.109 1.00 90.75 83 ARG A O 1
ATOM 686 N N . VAL A 1 84 ? -1.469 1.054 -5.677 1.00 92.00 84 VAL A N 1
ATOM 687 C CA . VAL A 1 84 ? -2.530 0.972 -6.695 1.00 92.00 84 VAL A CA 1
ATOM 688 C C . VAL A 1 84 ? -2.698 2.295 -7.445 1.00 92.00 84 VAL A C 1
ATOM 690 O O . VAL A 1 84 ? -2.717 2.289 -8.673 1.00 92.00 84 VAL A O 1
ATOM 693 N N . GLN A 1 85 ? -2.738 3.433 -6.745 1.00 89.38 85 GLN A N 1
ATOM 694 C CA . GLN A 1 85 ? -2.812 4.762 -7.371 1.00 89.38 85 GLN A CA 1
ATOM 695 C C . GLN A 1 85 ? -1.629 5.039 -8.316 1.00 89.38 85 GLN A C 1
ATOM 697 O O . GLN A 1 85 ? -1.781 5.744 -9.311 1.00 89.38 85 GLN A O 1
ATOM 702 N N . ASN A 1 86 ? -0.460 4.450 -8.044 1.00 87.69 86 ASN A N 1
ATOM 703 C CA . ASN A 1 86 ? 0.732 4.554 -8.890 1.00 87.69 86 ASN A CA 1
ATOM 704 C C . ASN A 1 86 ? 0.815 3.481 -9.995 1.00 87.69 86 ASN A C 1
ATOM 706 O O . ASN A 1 86 ? 1.821 3.407 -10.703 1.00 87.69 86 ASN A O 1
ATOM 710 N N . GLY A 1 87 ? -0.233 2.670 -10.172 1.00 89.62 87 GLY A N 1
ATOM 711 C CA . GLY A 1 87 ? -0.315 1.644 -11.213 1.00 89.62 87 GLY A CA 1
ATOM 712 C C . GLY A 1 87 ? 0.401 0.333 -10.878 1.00 89.62 87 GLY A C 1
ATOM 713 O O . GLY A 1 87 ? 0.678 -0.450 -11.783 1.00 89.62 87 GLY A O 1
ATOM 714 N N . HIS A 1 88 ? 0.712 0.092 -9.602 1.00 90.75 88 HIS A N 1
ATOM 715 C CA . HIS A 1 88 ? 1.354 -1.132 -9.125 1.00 90.75 88 HIS A CA 1
ATOM 716 C C . HIS A 1 88 ? 0.310 -2.114 -8.575 1.00 90.75 88 HIS A C 1
ATOM 718 O O . HIS A 1 88 ? -0.145 -2.005 -7.429 1.00 90.75 88 HIS A O 1
ATOM 724 N N . TYR A 1 89 ? -0.082 -3.074 -9.413 1.00 92.31 89 TYR A N 1
ATOM 725 C CA . TYR A 1 89 ? -1.121 -4.058 -9.116 1.00 92.31 89 TYR A CA 1
ATOM 726 C C . TYR A 1 89 ? -0.525 -5.398 -8.704 1.00 92.31 89 TYR A C 1
ATOM 728 O O . TYR A 1 89 ? 0.541 -5.783 -9.165 1.00 92.31 89 TYR A O 1
ATOM 736 N N . LEU A 1 90 ? -1.252 -6.112 -7.849 1.00 90.50 90 LEU A N 1
ATOM 737 C CA . LEU A 1 90 ? -0.924 -7.491 -7.521 1.00 90.50 90 LEU A CA 1
ATOM 738 C C . LEU A 1 90 ? -1.300 -8.383 -8.710 1.00 90.50 90 LEU A C 1
ATOM 740 O O . LEU A 1 90 ? -2.457 -8.371 -9.133 1.00 90.50 90 LEU A O 1
ATOM 744 N N . HIS A 1 91 ? -0.342 -9.140 -9.231 1.00 89.00 91 HIS A N 1
ATOM 745 C CA . HIS A 1 91 ? -0.550 -10.118 -10.293 1.00 89.00 91 HIS A CA 1
ATOM 746 C C . HIS A 1 91 ? -0.546 -11.545 -9.734 1.00 89.00 91 HIS A C 1
ATOM 748 O O . HIS A 1 91 ? 0.042 -11.809 -8.688 1.00 89.00 91 HIS A O 1
ATOM 754 N N . ASP A 1 92 ? -1.145 -12.497 -10.454 1.00 85.81 92 ASP A N 1
ATOM 755 C CA . ASP A 1 92 ? -1.202 -13.902 -10.014 1.00 85.81 92 ASP A CA 1
ATOM 756 C C . ASP A 1 92 ? 0.192 -14.492 -9.767 1.00 85.81 92 ASP A C 1
ATOM 758 O O . ASP A 1 92 ? 0.402 -15.217 -8.801 1.00 85.81 92 ASP A O 1
ATOM 762 N N . GLN A 1 93 ? 1.172 -14.123 -10.595 1.00 84.38 93 GLN A N 1
ATOM 763 C CA . GLN A 1 93 ? 2.570 -14.538 -10.438 1.00 84.38 93 GLN A CA 1
ATOM 764 C C . GLN A 1 93 ? 3.231 -14.016 -9.153 1.00 84.38 93 GLN A C 1
ATOM 766 O O . GLN A 1 93 ? 4.259 -14.551 -8.741 1.00 84.38 93 GLN A O 1
ATOM 771 N N . ASP A 1 94 ? 2.668 -12.973 -8.536 1.00 82.94 94 ASP A N 1
ATOM 772 C CA . ASP A 1 94 ? 3.201 -12.419 -7.296 1.00 82.94 94 ASP A CA 1
ATOM 773 C C . ASP A 1 94 ? 2.793 -13.256 -6.078 1.00 82.94 94 ASP A C 1
ATOM 775 O O . ASP A 1 94 ? 3.447 -13.200 -5.034 1.00 82.94 94 ASP A O 1
ATOM 779 N N . LEU A 1 95 ? 1.709 -14.028 -6.206 1.00 82.19 95 LEU A N 1
ATOM 780 C CA . LEU A 1 95 ? 1.154 -14.834 -5.131 1.00 82.19 95 LEU A CA 1
ATOM 781 C C . LEU A 1 95 ? 1.976 -16.114 -4.916 1.00 82.19 95 LEU A C 1
ATOM 783 O O . LEU A 1 95 ? 2.389 -16.766 -5.879 1.00 82.19 95 LEU A O 1
ATOM 787 N N . PRO A 1 96 ? 2.166 -16.552 -3.657 1.00 74.62 96 PRO A N 1
ATOM 788 C CA . PRO A 1 96 ? 2.773 -17.846 -3.377 1.00 74.62 96 PRO A CA 1
ATOM 789 C C . PRO A 1 96 ? 1.999 -18.963 -4.086 1.00 74.62 96 PRO A C 1
ATOM 791 O O . PRO A 1 96 ? 0.775 -19.032 -3.978 1.00 74.62 96 PRO A O 1
ATOM 794 N N . HIS A 1 97 ? 2.698 -19.893 -4.744 1.00 67.31 97 HIS A N 1
ATOM 795 C CA . HIS A 1 97 ? 2.078 -20.992 -5.507 1.00 67.31 97 HIS A CA 1
ATOM 796 C C . HIS A 1 97 ? 1.057 -21.836 -4.721 1.00 67.31 97 HIS A C 1
ATOM 798 O O . HIS A 1 97 ? 0.195 -22.474 -5.318 1.00 67.31 97 HIS A O 1
ATOM 804 N N . ILE A 1 98 ? 1.113 -21.812 -3.387 1.00 61.59 98 ILE A N 1
ATOM 805 C CA . ILE A 1 98 ? 0.171 -22.500 -2.496 1.00 61.59 98 ILE A CA 1
ATOM 806 C C . ILE A 1 98 ? -1.258 -21.930 -2.636 1.00 61.59 98 ILE A C 1
ATOM 808 O O . ILE A 1 98 ? -2.227 -22.644 -2.409 1.00 61.59 98 ILE A O 1
ATOM 812 N N . TRP A 1 99 ? -1.406 -20.663 -3.038 1.00 55.31 99 TRP A N 1
ATOM 813 C CA . TRP A 1 99 ? -2.695 -19.960 -3.117 1.00 55.31 99 TRP A CA 1
ATOM 814 C C . TRP A 1 99 ? -3.361 -20.090 -4.494 1.00 55.31 99 TRP A C 1
ATOM 816 O O . TRP A 1 99 ? -4.558 -19.856 -4.623 1.00 55.31 99 TRP A O 1
ATOM 826 N N . LEU A 1 100 ? -2.597 -20.497 -5.513 1.00 54.47 100 LEU A N 1
ATOM 827 C CA . LEU A 1 100 ? -3.072 -20.709 -6.885 1.00 54.47 100 LEU A CA 1
ATOM 828 C C . LEU A 1 100 ? -3.537 -22.152 -7.142 1.00 54.47 100 LEU A C 1
ATOM 830 O O . LEU A 1 100 ? -4.005 -22.463 -8.238 1.00 54.47 100 LEU A O 1
ATOM 834 N N . MET A 1 101 ? -3.421 -23.050 -6.155 1.00 45.28 101 MET A N 1
ATOM 835 C CA . MET A 1 101 ? -4.019 -24.379 -6.255 1.00 45.28 101 MET A CA 1
ATOM 836 C C . MET A 1 101 ? -5.542 -24.244 -6.194 1.00 45.28 101 MET A C 1
ATOM 838 O O . MET A 1 101 ? -6.133 -24.117 -5.123 1.00 45.28 101 MET A O 1
ATOM 842 N N . GLN A 1 102 ? -6.183 -24.298 -7.365 1.00 52.41 102 GLN A N 1
ATOM 843 C CA . GLN A 1 102 ? -7.604 -24.619 -7.466 1.00 52.41 102 GLN A CA 1
ATOM 844 C C . GLN A 1 102 ? -7.894 -25.886 -6.644 1.00 52.41 102 GLN A C 1
ATOM 846 O O . GLN A 1 102 ? -7.032 -26.775 -6.596 1.00 52.41 102 GLN A O 1
ATOM 851 N N . PRO A 1 1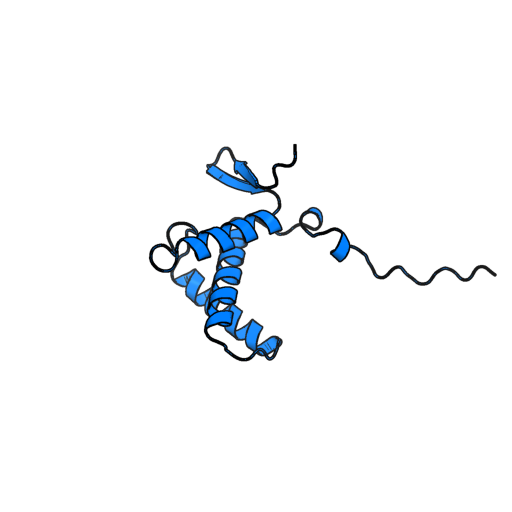03 ? -9.084 -26.020 -6.026 1.00 47.81 103 PRO A N 1
ATOM 852 C CA . PRO A 1 103 ? -9.492 -27.299 -5.466 1.00 47.81 103 PRO A CA 1
ATOM 853 C C . PRO A 1 103 ? -9.396 -28.313 -6.601 1.00 47.81 103 PRO A C 1
ATOM 855 O O . PRO A 1 103 ? -10.099 -28.198 -7.605 1.00 47.81 103 PRO A O 1
ATOM 858 N N . THR A 1 104 ? -8.449 -29.243 -6.487 1.00 52.91 104 THR A N 1
ATOM 859 C CA . THR A 1 104 ? -8.271 -30.289 -7.485 1.00 52.91 104 THR A CA 1
ATOM 860 C C . THR A 1 104 ? -9.594 -31.022 -7.576 1.00 52.91 104 THR A C 1
ATOM 862 O O . THR A 1 104 ? -10.064 -31.635 -6.616 1.00 52.91 104 THR A O 1
ATOM 865 N N . GLY A 1 105 ? -10.240 -30.842 -8.727 1.00 47.88 105 GLY A N 1
ATOM 866 C CA . GLY A 1 105 ? -11.504 -31.463 -9.043 1.00 47.88 105 GLY A CA 1
ATOM 867 C C . GLY A 1 105 ? -11.429 -32.958 -8.776 1.00 47.88 105 GLY A C 1
ATOM 868 O O . GLY A 1 105 ? -10.402 -33.608 -8.984 1.00 47.88 105 GLY A O 1
ATOM 869 N N . LEU A 1 106 ? -12.553 -33.463 -8.280 1.00 52.69 106 LEU A N 1
ATOM 870 C CA . LEU A 1 106 ? -12.947 -34.863 -8.260 1.00 52.69 106 LEU A CA 1
ATOM 871 C C . LEU A 1 106 ? -12.246 -35.651 -9.376 1.00 52.69 106 LEU A C 1
ATOM 873 O O . LEU A 1 106 ? -12.365 -35.315 -10.556 1.00 52.69 106 LEU A O 1
ATOM 877 N N . ARG A 1 107 ? -11.513 -36.702 -8.994 1.00 47.50 107 ARG A N 1
ATOM 878 C CA . ARG A 1 107 ? -10.958 -37.660 -9.956 1.00 47.50 107 ARG A CA 1
ATOM 879 C C . ARG A 1 107 ? -12.098 -38.177 -10.845 1.00 47.50 107 ARG A C 1
ATOM 881 O O . ARG A 1 107 ? -13.161 -38.485 -10.301 1.00 47.50 107 ARG A O 1
ATOM 888 N N . PRO A 1 108 ? -11.903 -38.321 -12.166 1.00 47.00 108 PRO A N 1
ATOM 889 C CA . PRO A 1 108 ? -12.885 -39.009 -12.984 1.00 47.00 108 PRO A CA 1
ATOM 890 C C . PRO A 1 108 ? -13.002 -40.452 -12.484 1.00 47.00 108 PRO A C 1
ATOM 892 O O . PRO A 1 108 ? -12.003 -41.159 -12.332 1.00 47.00 108 PRO A O 1
ATOM 895 N N . ILE A 1 109 ? -14.231 -40.868 -12.184 1.00 50.09 109 ILE A N 1
ATOM 896 C CA . ILE A 1 109 ? -14.566 -42.276 -11.997 1.00 50.09 109 ILE A CA 1
ATOM 897 C C . ILE A 1 109 ? -14.524 -42.883 -13.400 1.00 50.09 109 ILE A C 1
ATOM 899 O O . ILE A 1 109 ? -15.413 -42.629 -14.210 1.00 50.09 109 ILE A O 1
ATOM 903 N N . ASN A 1 110 ? -13.458 -43.618 -13.709 1.00 49.69 110 ASN A N 1
ATOM 904 C CA . ASN A 1 110 ? -13.422 -44.452 -14.904 1.00 49.69 110 ASN A CA 1
ATOM 905 C C . ASN A 1 110 ? -14.344 -45.656 -14.663 1.00 49.69 110 ASN A C 1
ATOM 907 O O . ASN A 1 110 ? -14.115 -46.409 -13.714 1.00 49.69 110 ASN A O 1
ATOM 911 N N . ASN A 1 111 ? -15.369 -45.796 -15.508 1.00 46.62 111 ASN A N 1
ATOM 912 C CA . ASN A 1 111 ? -16.081 -47.057 -15.732 1.00 46.62 111 ASN A CA 1
ATOM 913 C C . ASN A 1 111 ? -15.267 -47.948 -16.671 1.00 46.62 111 ASN A C 1
ATOM 915 O O . ASN A 1 111 ? -14.712 -47.393 -17.648 1.00 46.62 111 ASN A O 1
#

Organism: Weissella viridescens (NCBI:txid1629)

Radius of gyration: 18.03 Å; chains: 1; bounding box: 36×61×35 Å

Secondary structure (DSSP, 8-state):
---SEEE-TTS-EEE-HHHHHHHHHHHHHHTTTT-TTTSS---HHHHHHHHHHHHHHHHHHT----HHHHHHHHHHHHHHHHHHHTT----GGGS-GGGS-----------

Foldseek 3Di:
DDPQWDQDPVRDIDHLVVVVLVVQLVVDVVVPDDCLCPVLVDDPVLLVVLLVVLVVVCVVVVNDDDVVVSVSSSSSSSSVVSCVVVVNDHDPVSDDPVVVDDPPDDDDPDD